Protein AF-A0A356KM68-F1 (afdb_monomer_lite)

pLDDT: mean 96.91, std 3.63, range [75.62, 98.75]

Secondary structure (DSSP, 8-state):
-PPTTPEETTTEEEEEEEEEETTEEEEEEEETTTTEEEEEE-

Radius of gyration: 9.74 Å; chains: 1; bounding box: 21×16×26 Å

Structure (mmCIF, N/CA/C/O backbone):
data_AF-A0A356KM68-F1
#
_entry.id   AF-A0A356KM68-F1
#
loop_
_atom_site.group_PDB
_atom_site.id
_atom_site.type_symbol
_atom_site.label_atom_id
_atom_site.label_alt_id
_atom_site.label_comp_id
_atom_site.label_asym_id
_atom_site.label_entity_id
_atom_site.label_seq_id
_atom_site.pdbx_PDB_ins_code
_atom_site.Cartn_x
_atom_site.Cartn_y
_atom_site.Cartn_z
_atom_site.occupancy
_atom_site.B_iso_or_equiv
_atom_site.auth_seq_id
_atom_site.auth_comp_id
_atom_site.auth_asym_id
_atom_site.auth_atom_id
_atom_site.pdbx_PDB_model_num
ATOM 1 N N . MET A 1 1 ? -1.178 -4.112 -13.013 1.00 75.62 1 MET A N 1
ATOM 2 C CA . MET A 1 1 ? -0.981 -2.969 -12.094 1.00 75.62 1 MET A CA 1
ATOM 3 C C . MET A 1 1 ? -2.138 -3.007 -11.117 1.00 75.62 1 MET A C 1
ATOM 5 O O . MET A 1 1 ? -3.238 -3.273 -11.581 1.00 75.62 1 MET A O 1
ATOM 9 N N . LEU A 1 2 ? -1.896 -2.866 -9.813 1.00 90.94 2 LEU A N 1
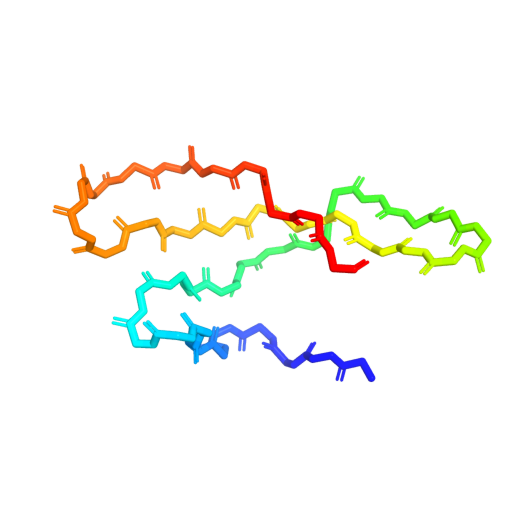ATOM 10 C CA . LEU A 1 2 ? -2.988 -2.871 -8.835 1.00 90.94 2 LEU A CA 1
ATOM 11 C C . LEU A 1 2 ? -3.781 -1.567 -8.922 1.00 90.94 2 LEU A C 1
ATOM 13 O O . LEU A 1 2 ? -3.213 -0.518 -9.237 1.00 90.94 2 LEU A O 1
ATOM 17 N N . GLU A 1 3 ? -5.079 -1.649 -8.650 1.00 94.81 3 GLU A N 1
ATOM 18 C CA . GLU A 1 3 ? -5.973 -0.494 -8.674 1.00 94.81 3 GLU A CA 1
ATOM 19 C C . GLU A 1 3 ? -5.861 0.312 -7.376 1.00 94.81 3 GLU A C 1
ATOM 21 O O . GLU A 1 3 ? -5.660 -0.247 -6.292 1.00 94.81 3 GLU A O 1
ATOM 26 N N . LEU A 1 4 ? -6.008 1.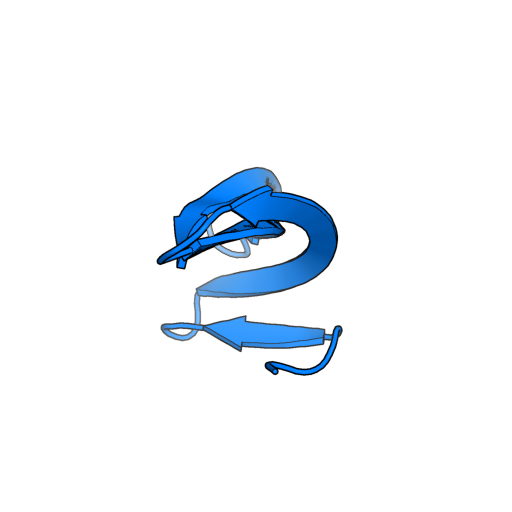634 -7.472 1.00 96.50 4 LEU A N 1
ATOM 27 C CA . LEU A 1 4 ? -6.124 2.486 -6.289 1.00 96.50 4 LEU A CA 1
ATOM 28 C C . LEU A 1 4 ? -7.390 2.100 -5.515 1.00 96.50 4 LEU A C 1
ATOM 30 O O . LEU A 1 4 ? -8.406 1.745 -6.103 1.00 96.50 4 LEU A O 1
ATOM 34 N N . GLY A 1 5 ? -7.313 2.125 -4.190 1.00 96.69 5 GLY A N 1
ATOM 35 C CA . GLY A 1 5 ? -8.342 1.596 -3.301 1.00 96.69 5 GLY A CA 1
ATOM 36 C C . GLY A 1 5 ? -8.209 0.100 -3.004 1.00 96.69 5 GLY A C 1
ATOM 37 O O . GLY A 1 5 ? -8.835 -0.363 -2.052 1.00 96.69 5 GLY A O 1
ATOM 38 N N . THR A 1 6 ? -7.367 -0.650 -3.733 1.00 98.06 6 THR A N 1
ATOM 39 C CA . THR A 1 6 ? -7.075 -2.057 -3.400 1.00 98.06 6 THR A CA 1
ATOM 40 C C . THR A 1 6 ? -6.522 -2.146 -1.983 1.00 98.06 6 THR A C 1
ATOM 42 O O . THR A 1 6 ? -5.579 -1.431 -1.641 1.00 98.06 6 THR A O 1
ATOM 45 N N . VAL A 1 7 ? -7.082 -3.051 -1.179 1.00 98.12 7 VAL A N 1
ATOM 46 C CA . VAL A 1 7 ? -6.581 -3.364 0.161 1.00 98.12 7 VAL A CA 1
ATOM 47 C C . VAL A 1 7 ? -5.730 -4.627 0.085 1.00 98.12 7 VAL A C 1
ATOM 49 O O . VAL A 1 7 ? -6.211 -5.693 -0.289 1.00 98.12 7 VAL A O 1
ATOM 52 N N . LEU A 1 8 ? -4.451 -4.502 0.430 1.00 97.75 8 LEU A N 1
ATOM 53 C CA . LEU A 1 8 ? -3.504 -5.610 0.485 1.00 97.75 8 LEU A CA 1
ATOM 54 C C . LEU A 1 8 ? -3.366 -6.132 1.910 1.00 97.75 8 LEU A C 1
ATOM 56 O O . LEU A 1 8 ? -3.257 -5.347 2.855 1.00 97.75 8 LEU A O 1
ATOM 60 N N . ALA A 1 9 ? -3.332 -7.462 2.040 1.00 97.56 9 ALA A N 1
ATOM 61 C CA . ALA A 1 9 ? -3.216 -8.164 3.319 1.00 97.56 9 ALA A CA 1
ATOM 62 C C . ALA A 1 9 ? -4.225 -7.666 4.375 1.00 97.56 9 ALA A C 1
ATOM 64 O O . ALA A 1 9 ? -3.877 -7.549 5.549 1.00 97.56 9 ALA A O 1
ATOM 65 N N . ASP A 1 10 ? -5.432 -7.294 3.929 1.00 98.00 10 ASP A N 1
ATOM 66 C CA . ASP A 1 10 ? -6.503 -6.717 4.753 1.00 98.00 10 ASP A CA 1
ATOM 67 C C . ASP A 1 10 ? -6.068 -5.506 5.604 1.00 98.00 10 ASP A C 1
ATOM 69 O O . ASP A 1 10 ? -6.662 -5.213 6.641 1.00 98.00 10 ASP A O 1
ATOM 73 N N . ARG A 1 11 ? -5.015 -4.790 5.178 1.00 98.00 11 ARG A N 1
ATOM 74 C CA . ARG A 1 11 ? -4.387 -3.727 5.975 1.00 98.00 11 ARG A CA 1
ATOM 75 C C . ARG A 1 11 ? -3.992 -2.490 5.186 1.00 98.00 11 ARG A C 1
ATOM 77 O O . ARG A 1 11 ? -4.224 -1.391 5.668 1.00 98.00 11 ARG A O 1
ATOM 84 N N . TYR A 1 12 ? -3.390 -2.633 4.011 1.00 98.69 12 TYR A N 1
ATOM 85 C CA . TYR A 1 12 ? -2.814 -1.491 3.295 1.00 98.69 12 TYR A CA 1
ATOM 86 C C . TYR A 1 12 ? -3.679 -1.108 2.103 1.00 98.69 12 TYR A C 1
ATOM 88 O O . TYR A 1 12 ? -3.725 -1.846 1.120 1.00 98.69 12 TYR A O 1
ATOM 96 N N . ARG A 1 13 ? -4.351 0.043 2.170 1.00 98.56 13 ARG A N 1
ATOM 97 C CA . ARG A 1 13 ? -5.136 0.573 1.048 1.00 98.56 13 ARG A CA 1
ATOM 98 C C . ARG A 1 13 ? -4.246 1.411 0.136 1.00 98.56 13 ARG A C 1
ATOM 100 O O . ARG A 1 13 ? -3.709 2.410 0.591 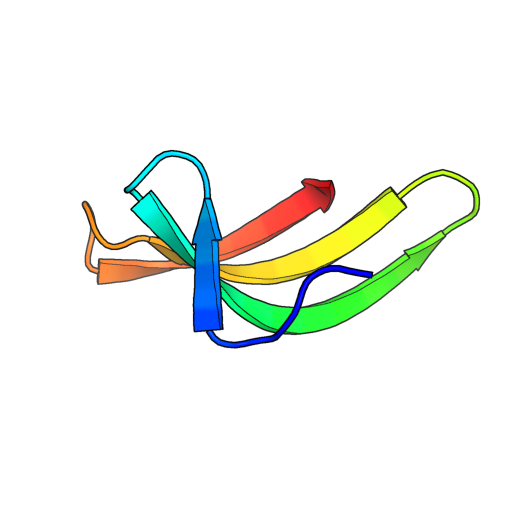1.00 98.56 13 ARG A O 1
ATOM 107 N N . LEU A 1 14 ? -4.102 1.040 -1.134 1.00 98.38 14 LEU A N 1
ATOM 108 C CA . LEU A 1 14 ? -3.293 1.798 -2.101 1.00 98.38 14 LEU A CA 1
ATOM 109 C C . LEU A 1 14 ? -3.957 3.133 -2.470 1.00 98.38 14 LEU A C 1
ATOM 111 O O . LEU A 1 14 ? -5.130 3.139 -2.831 1.00 98.38 14 LEU A O 1
ATOM 115 N N . GLU A 1 15 ? -3.215 4.240 -2.463 1.00 98.06 15 GLU A N 1
ATOM 116 C CA . GLU A 1 15 ? -3.772 5.575 -2.751 1.00 98.06 15 GLU A CA 1
ATOM 117 C C . GLU A 1 15 ? -3.179 6.238 -3.989 1.00 98.06 15 GLU A C 1
ATOM 119 O O . GLU A 1 15 ? -3.918 6.759 -4.819 1.00 98.06 15 GLU A O 1
ATOM 124 N N . ARG A 1 16 ? -1.853 6.198 -4.162 1.00 97.69 16 ARG A N 1
ATOM 125 C CA . ARG A 1 16 ? -1.188 6.709 -5.373 1.00 97.69 16 ARG A CA 1
ATOM 126 C C . ARG A 1 16 ? 0.195 6.107 -5.564 1.00 97.69 16 ARG A C 1
ATOM 128 O O . ARG A 1 16 ? 0.858 5.760 -4.593 1.00 97.69 16 ARG A O 1
ATOM 135 N N . GLU A 1 17 ? 0.663 6.030 -6.805 1.00 97.62 17 GLU A N 1
ATOM 136 C CA . GLU A 1 17 ? 2.052 5.667 -7.106 1.00 97.62 17 GLU A CA 1
ATOM 137 C C . GLU A 1 17 ? 3.003 6.801 -6.660 1.00 97.62 17 GLU A C 1
ATOM 139 O O . GLU A 1 17 ? 2.728 7.987 -6.859 1.00 97.62 17 GLU A O 1
ATOM 144 N N . LEU A 1 18 ? 4.113 6.437 -6.019 1.00 97.50 18 LEU A N 1
ATOM 145 C CA . LEU A 1 18 ? 5.238 7.316 -5.679 1.00 97.50 18 LEU A CA 1
ATOM 146 C C . LEU A 1 18 ? 6.368 7.213 -6.700 1.00 97.50 18 LEU A C 1
ATOM 148 O O . LEU A 1 18 ? 7.065 8.193 -6.949 1.00 97.50 18 LEU A O 1
ATOM 152 N N . GLY A 1 19 ? 6.561 6.030 -7.275 1.00 97.25 19 GLY A N 1
ATOM 153 C CA . GLY A 1 19 ? 7.561 5.812 -8.303 1.00 97.25 19 GLY A CA 1
ATOM 154 C C . GLY A 1 19 ? 7.656 4.355 -8.720 1.00 97.25 19 GLY A C 1
ATOM 155 O O . GLY A 1 19 ? 7.214 3.447 -8.015 1.00 97.25 19 GLY A O 1
ATOM 156 N N . ARG A 1 20 ? 8.287 4.141 -9.870 1.00 97.31 20 ARG A N 1
ATOM 157 C CA . ARG A 1 20 ? 8.474 2.829 -10.481 1.00 97.31 20 ARG A CA 1
ATOM 158 C C . ARG A 1 20 ? 9.912 2.649 -10.925 1.00 97.31 20 ARG A C 1
ATOM 160 O O . ARG A 1 20 ? 10.506 3.543 -11.521 1.00 97.31 20 ARG A O 1
ATOM 167 N N . GLY A 1 21 ? 10.449 1.468 -10.647 1.00 95.62 21 GLY A N 1
ATOM 168 C CA . GLY A 1 21 ? 11.749 1.006 -11.124 1.00 95.62 21 GLY A CA 1
ATOM 169 C C . GLY A 1 21 ? 11.631 -0.366 -11.782 1.00 95.62 21 GLY A C 1
ATOM 170 O O . GLY A 1 21 ? 10.542 -0.926 -11.864 1.00 95.62 21 GLY A O 1
ATOM 171 N N . GLY A 1 22 ? 12.757 -0.924 -12.233 1.00 95.69 22 GLY A N 1
ATOM 172 C CA . GLY A 1 22 ? 12.771 -2.120 -13.088 1.00 95.69 22 GLY A CA 1
ATOM 173 C C . GLY A 1 22 ? 11.967 -3.322 -12.575 1.00 95.69 22 GLY A C 1
ATOM 174 O O . GLY A 1 22 ? 11.350 -4.008 -13.380 1.00 95.69 22 GLY A O 1
ATOM 175 N N . MET A 1 23 ? 11.931 -3.561 -11.259 1.00 94.69 23 MET A N 1
ATOM 176 C CA . MET A 1 23 ? 11.252 -4.727 -10.667 1.00 94.69 23 MET A CA 1
ATOM 177 C C . MET A 1 23 ? 10.095 -4.377 -9.727 1.00 94.69 23 MET A C 1
ATOM 179 O O . MET A 1 23 ? 9.455 -5.287 -9.219 1.00 94.69 23 MET A O 1
ATOM 183 N N . SER A 1 24 ? 9.851 -3.095 -9.443 1.00 96.69 24 SER A N 1
ATOM 184 C CA . SER A 1 24 ? 8.978 -2.717 -8.327 1.00 96.69 24 SER A CA 1
ATOM 185 C C . SER A 1 24 ? 8.290 -1.377 -8.524 1.00 96.69 24 SER A C 1
ATOM 187 O O . SER A 1 24 ? 8.844 -0.470 -9.156 1.00 96.69 24 SER A O 1
ATOM 189 N N . VAL A 1 25 ? 7.137 -1.230 -7.879 1.00 96.94 25 VAL A N 1
ATOM 190 C CA . VAL A 1 25 ? 6.410 0.038 -7.753 1.00 96.94 25 VAL A CA 1
ATOM 191 C C . VAL A 1 25 ? 6.292 0.387 -6.274 1.00 96.94 25 VAL A C 1
ATOM 193 O O . VAL A 1 25 ? 6.047 -0.479 -5.438 1.00 96.94 25 VAL A O 1
ATOM 196 N N . VAL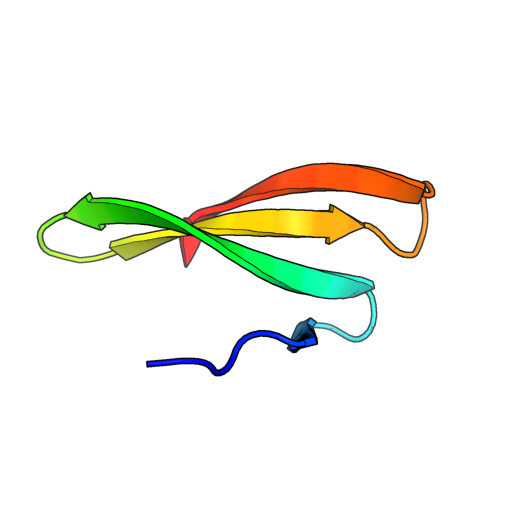 A 1 26 ? 6.476 1.660 -5.945 1.00 97.94 26 VAL A N 1
ATOM 197 C CA . VAL A 1 26 ? 6.228 2.193 -4.606 1.00 97.94 26 VAL A CA 1
ATOM 198 C C . VAL A 1 26 ? 4.921 2.970 -4.643 1.00 97.94 26 VAL A C 1
ATOM 200 O O . VAL A 1 26 ? 4.735 3.806 -5.524 1.00 97.94 26 VAL A O 1
ATOM 203 N N . TYR A 1 27 ? 4.034 2.718 -3.687 1.00 98.44 27 TYR A N 1
ATOM 204 C CA . TYR A 1 27 ? 2.774 3.436 -3.502 1.00 98.44 27 TYR A CA 1
ATOM 205 C C . TYR A 1 27 ? 2.776 4.191 -2.171 1.00 98.44 27 TYR A C 1
ATOM 207 O O . TYR A 1 27 ? 3.371 3.72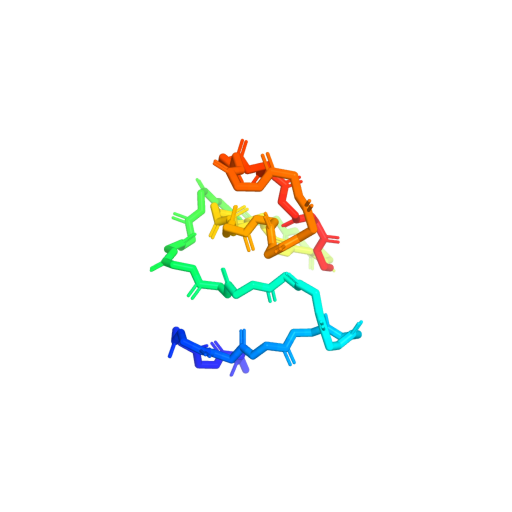1 -1.202 1.00 98.44 27 TYR A O 1
ATOM 215 N N . VAL A 1 28 ? 2.068 5.320 -2.103 1.00 98.38 28 VAL A N 1
ATOM 216 C CA . VAL A 1 28 ? 1.451 5.731 -0.835 1.00 98.38 28 VAL A CA 1
ATOM 217 C C . VAL A 1 28 ? 0.305 4.767 -0.576 1.00 98.38 28 VAL A C 1
ATOM 219 O O . VAL A 1 28 ? -0.528 4.538 -1.462 1.00 98.38 28 VAL A O 1
ATOM 222 N N . ALA A 1 29 ? 0.279 4.202 0.620 1.00 98.69 29 ALA A N 1
ATOM 223 C CA . ALA A 1 29 ? -0.829 3.414 1.110 1.00 98.69 29 ALA A CA 1
ATOM 224 C C . ALA A 1 29 ? -1.250 3.910 2.493 1.00 98.69 29 ALA A C 1
ATOM 226 O O . ALA A 1 29 ? -0.417 4.381 3.262 1.00 98.69 29 ALA A O 1
ATOM 227 N N . HIS A 1 30 ? -2.526 3.754 2.820 1.00 98.75 30 HIS A N 1
ATOM 228 C CA . HIS A 1 30 ? -3.035 3.987 4.163 1.00 98.75 30 HIS A CA 1
ATOM 229 C C . HIS A 1 30 ? -3.005 2.672 4.955 1.00 98.75 30 HIS A C 1
ATOM 231 O O . HIS A 1 30 ? -3.608 1.679 4.529 1.00 98.75 30 HIS A O 1
ATOM 237 N N . ASP A 1 31 ? -2.283 2.642 6.076 1.00 98.56 31 ASP A N 1
ATOM 238 C CA . ASP A 1 31 ? -2.270 1.520 7.015 1.00 98.56 31 ASP A CA 1
ATOM 239 C C . ASP A 1 31 ? -3.529 1.563 7.884 1.00 98.56 31 ASP A C 1
ATOM 241 O O . ASP A 1 31 ?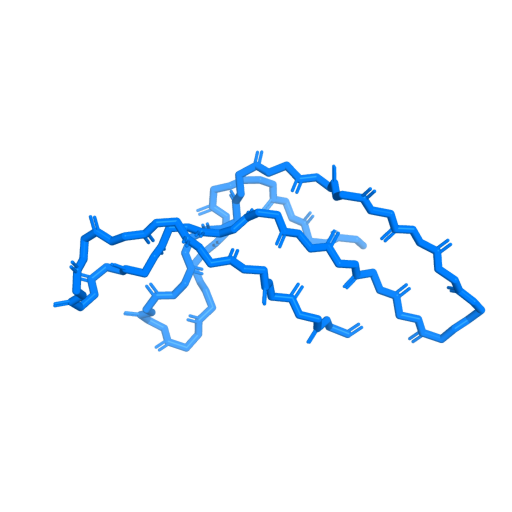 -3.627 2.347 8.820 1.00 98.56 31 ASP A O 1
ATOM 245 N N . LEU A 1 32 ? -4.487 0.679 7.611 1.00 98.31 32 LEU A N 1
ATOM 246 C CA . LEU A 1 32 ? -5.772 0.628 8.315 1.00 98.31 32 LEU A CA 1
ATOM 247 C C . LEU A 1 32 ? -5.659 0.197 9.781 1.00 98.31 32 LEU A C 1
ATOM 249 O O . LEU A 1 32 ? -6.622 0.336 10.528 1.00 98.31 32 LEU A O 1
ATOM 253 N N . LYS A 1 33 ? -4.515 -0.356 10.200 1.00 98.00 33 LYS A N 1
ATOM 254 C CA . LYS A 1 33 ? -4.295 -0.749 11.594 1.00 98.00 33 LYS A CA 1
ATOM 255 C C . LYS A 1 33 ? -3.862 0.431 12.459 1.00 98.00 33 LYS A C 1
ATOM 257 O O . LYS A 1 33 ? -4.233 0.485 13.628 1.00 98.00 33 LYS A O 1
ATOM 262 N N . PHE A 1 34 ? -3.021 1.301 11.909 1.00 98.19 34 PHE A N 1
ATOM 263 C CA . PHE A 1 34 ? -2.408 2.414 12.640 1.00 98.19 34 PHE A CA 1
ATOM 264 C C . PHE A 1 34 ? -2.870 3.790 12.149 1.00 98.19 34 PHE A C 1
ATOM 266 O O . PHE A 1 34 ? -2.470 4.796 12.723 1.00 98.19 34 PHE A O 1
ATOM 273 N N . GLU A 1 35 ? -3.743 3.818 11.139 1.00 97.81 35 GLU A N 1
ATOM 274 C CA . GLU A 1 35 ? -4.355 5.011 10.548 1.00 97.81 35 GLU A CA 1
ATOM 275 C C . GLU A 1 35 ? -3.327 6.034 10.038 1.00 97.81 35 GLU A C 1
ATOM 277 O O . GLU A 1 35 ? -3.516 7.244 10.139 1.00 97.81 35 GLU A O 1
ATOM 282 N N . GLU A 1 36 ? -2.230 5.547 9.453 1.00 98.25 36 GLU A N 1
ATOM 283 C CA . GLU A 1 36 ? -1.123 6.375 8.966 1.00 98.25 36 GLU A CA 1
ATOM 284 C C . GLU A 1 36 ? -0.808 6.136 7.483 1.00 98.25 36 GLU A C 1
ATOM 286 O O . GLU A 1 36 ? -1.085 5.072 6.923 1.00 98.25 36 GLU A O 1
ATOM 291 N N . GLU A 1 37 ? -0.213 7.136 6.832 1.00 98.50 37 GLU A N 1
ATOM 292 C CA . GLU A 1 37 ? 0.333 6.986 5.483 1.00 98.50 37 GLU A CA 1
ATOM 293 C C . GLU A 1 37 ? 1.693 6.281 5.527 1.00 98.50 37 GLU A C 1
ATOM 295 O O . GLU A 1 37 ? 2.603 6.680 6.255 1.00 98.50 37 GLU A O 1
ATOM 300 N N . VAL A 1 38 ? 1.864 5.262 4.686 1.00 98.56 38 VAL A N 1
ATOM 301 C CA . VAL A 1 38 ? 3.109 4.502 4.550 1.00 98.56 38 VAL A CA 1
ATOM 302 C C . VAL A 1 38 ? 3.536 4.391 3.090 1.00 98.56 38 VAL A C 1
ATOM 304 O O . VAL A 1 38 ? 2.717 4.385 2.170 1.00 98.56 38 VAL A O 1
ATOM 307 N N . ALA A 1 39 ? 4.841 4.249 2.867 1.00 98.50 39 ALA A N 1
ATOM 308 C CA . ALA A 1 39 ? 5.374 3.867 1.565 1.00 98.50 39 ALA A CA 1
ATOM 309 C C . ALA A 1 39 ? 5.381 2.336 1.441 1.00 98.50 39 ALA A C 1
ATOM 311 O O . ALA A 1 39 ? 6.147 1.656 2.125 1.00 98.50 39 ALA A O 1
ATOM 312 N N . LEU A 1 40 ? 4.555 1.791 0.549 1.00 97.75 40 LEU A N 1
ATOM 313 C CA . LEU A 1 40 ? 4.481 0.356 0.291 1.00 97.75 40 LEU A CA 1
ATOM 314 C C . LEU A 1 40 ? 5.219 0.014 -1.006 1.00 97.75 40 LEU A C 1
ATOM 316 O O . LEU A 1 40 ? 4.841 0.485 -2.078 1.00 97.75 40 LEU A O 1
ATOM 320 N N . LYS A 1 41 ? 6.266 -0.810 -0.911 1.00 97.81 41 LYS A N 1
ATOM 321 C CA . LYS A 1 41 ? 7.002 -1.332 -2.069 1.00 97.81 41 LYS A CA 1
ATOM 322 C C . LYS A 1 41 ? 6.464 -2.711 -2.438 1.00 97.81 41 LYS A C 1
ATOM 324 O O . LYS A 1 41 ? 6.493 -3.614 -1.605 1.00 97.81 41 LYS A O 1
ATOM 329 N N . LEU A 1 42 ? 6.005 -2.839 -3.678 1.00 95.06 42 LEU A N 1
ATOM 330 C CA . LEU A 1 42 ? 5.535 -4.082 -4.290 1.00 95.06 42 LEU A CA 1
ATOM 331 C C . LEU A 1 42 ? 6.566 -4.620 -5.274 1.00 95.06 42 LEU A C 1
ATOM 333 O O . LEU A 1 42 ? 7.155 -3.784 -6.004 1.00 95.06 42 LEU A O 1
#

Sequence (42 aa):
MLELGTVLADRYRLERELGRGGMSVVYVAHDLKFEEEVALKL

Foldseek 3Di:
DDDQQDDPPVFWGFHAWPDDDDPWTWTFTQGNVVRDTDIDID